Protein AF-A0A2R6C5C3-F1 (afdb_monomer_lite)

Sequence (101 aa):
MSNNIRDLEKDKASGRRTLEVILGDSLSPFLFYFTLFSAYGLSIMNFGIMGVRGLLLPLVSLPLALWFSLRLDQDGWKLGVEYSSAIYLVFGLLLITGVLA

Secondary structure (DSSP, 8-state):
-HHHHHTHHHHHHTT---HHHHH-TTTHHHHHHHHHHHHHHHHHHHHHHH--GGGGGGGGGHHHHHHHHHHHHHTTTTTHHHHHHHHHHHHHHHHHHHHH-

Organism: NCBI:txid1978158

pLDDT: mean 91.52, std 6.8, range [62.69, 98.38]

Foldseek 3Di:
DLVCLLCVVVCVVVVHDDPCVVVDNVCPLVVLVVVLVVQQVVLVVVCVVPVQPLSNQLVVCVVLLVVLSVVCVVVVSPCSPVSSVVSCVSSVVSNVVSVVD

Structure (mmCIF, N/CA/C/O backbone):
data_AF-A0A2R6C5C3-F1
#
_entry.id   AF-A0A2R6C5C3-F1
#
loop_
_atom_site.group_PDB
_atom_site.id
_atom_site.type_symbol
_atom_site.label_atom_id
_atom_site.label_alt_id
_atom_site.label_comp_id
_atom_site.label_asym_id
_atom_site.label_entity_id
_atom_site.label_seq_id
_atom_site.pdbx_PDB_ins_code
_atom_site.Cartn_x
_atom_site.Cartn_y
_atom_site.Cartn_z
_atom_site.occupancy
_atom_site.B_iso_or_equiv
_atom_site.auth_seq_id
_atom_site.auth_comp_id
_atom_site.auth_asym_id
_atom_site.auth_atom_id
_atom_site.pdbx_PDB_model_num
ATOM 1 N N . MET A 1 1 ? -0.358 2.595 11.175 1.00 62.69 1 MET A N 1
ATOM 2 C CA . MET A 1 1 ? -1.590 3.350 10.865 1.00 62.69 1 MET A CA 1
ATOM 3 C C . MET A 1 1 ? -2.808 2.466 11.038 1.00 62.69 1 MET A C 1
ATOM 5 O O . MET A 1 1 ? -3.628 2.786 11.875 1.00 62.69 1 MET A O 1
ATOM 9 N N . SER A 1 2 ? -2.920 1.325 10.352 1.00 74.31 2 SER A N 1
ATOM 10 C CA . SER A 1 2 ? -4.083 0.424 10.499 1.00 74.31 2 SER A CA 1
ATOM 11 C C . SER A 1 2 ? -4.352 -0.053 11.941 1.00 74.31 2 SER A C 1
ATOM 13 O O . SER A 1 2 ? -5.506 -0.213 12.326 1.00 74.31 2 SER A O 1
ATOM 15 N N . ASN A 1 3 ? -3.305 -0.221 12.760 1.00 80.81 3 ASN A N 1
ATOM 16 C CA . ASN A 1 3 ? -3.412 -0.519 14.192 1.00 80.81 3 ASN A CA 1
ATOM 17 C C . ASN A 1 3 ? -4.166 0.575 14.968 1.00 80.81 3 ASN A C 1
ATOM 19 O O . ASN A 1 3 ? -5.014 0.264 15.795 1.00 80.81 3 ASN A O 1
ATOM 23 N N . ASN A 1 4 ? -3.882 1.843 14.672 1.00 81.25 4 ASN A N 1
ATOM 24 C CA . ASN A 1 4 ? -4.482 2.986 15.351 1.00 81.25 4 ASN A CA 1
ATOM 25 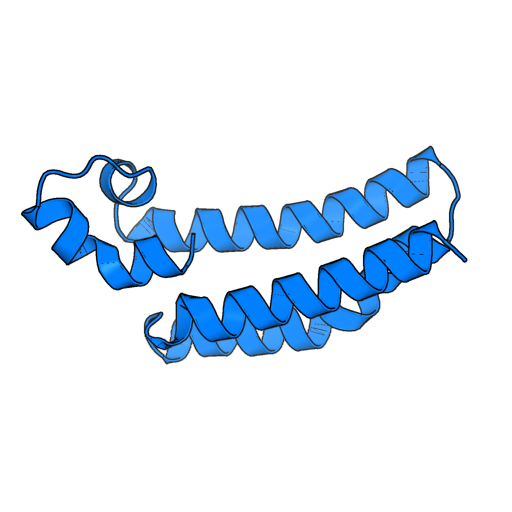C C . ASN A 1 4 ? -5.956 3.175 14.955 1.00 81.25 4 ASN A C 1
ATOM 27 O O . ASN A 1 4 ? -6.730 3.694 15.749 1.00 81.25 4 ASN A O 1
ATOM 31 N N . ILE A 1 5 ? -6.352 2.729 13.754 1.00 82.19 5 ILE A N 1
ATOM 32 C CA . ILE A 1 5 ? -7.761 2.714 13.317 1.00 82.19 5 ILE A CA 1
ATOM 33 C C . ILE A 1 5 ? -8.546 1.674 14.119 1.00 82.19 5 ILE A C 1
ATOM 35 O O . ILE A 1 5 ? -9.602 1.979 14.661 1.00 82.19 5 ILE A O 1
ATOM 39 N N . ARG A 1 6 ? -8.001 0.457 14.251 1.00 81.88 6 ARG A N 1
ATOM 40 C CA . ARG A 1 6 ? -8.612 -0.616 15.052 1.00 81.88 6 ARG A CA 1
ATOM 41 C C . ARG A 1 6 ? -8.762 -0.222 16.523 1.00 81.88 6 ARG A C 1
ATOM 43 O O . ARG A 1 6 ? -9.765 -0.548 17.151 1.00 81.88 6 ARG A O 1
ATOM 50 N N . ASP A 1 7 ? -7.758 0.462 17.065 1.00 84.88 7 ASP A N 1
ATOM 51 C CA . ASP A 1 7 ? -7.672 0.782 18.489 1.00 84.88 7 ASP A CA 1
ATOM 52 C C . ASP A 1 7 ? -8.175 2.209 18.812 1.00 84.88 7 ASP A C 1
ATOM 54 O O . ASP A 1 7 ? -7.990 2.684 19.934 1.00 84.88 7 ASP A O 1
ATOM 58 N N . LEU A 1 8 ? -8.854 2.884 17.871 1.00 83.88 8 LEU A N 1
ATOM 59 C CA . LEU A 1 8 ? -9.213 4.304 17.973 1.00 83.88 8 LEU A CA 1
ATOM 60 C C . LEU A 1 8 ? -10.031 4.641 19.224 1.00 83.88 8 LEU A C 1
ATOM 62 O O . LEU A 1 8 ? -9.670 5.548 19.976 1.00 83.88 8 LEU A O 1
ATOM 66 N N . GLU A 1 9 ? -11.128 3.920 19.470 1.00 83.62 9 GLU A N 1
ATOM 67 C CA . GLU A 1 9 ? -11.991 4.189 20.628 1.00 83.62 9 GLU A CA 1
ATOM 68 C C . GLU A 1 9 ? -11.246 3.985 21.950 1.00 83.62 9 GLU A C 1
ATOM 70 O O . GLU A 1 9 ? -11.391 4.771 22.890 1.00 83.62 9 GLU A O 1
ATOM 75 N N . LYS A 1 10 ? -10.385 2.965 22.007 1.00 85.81 10 LYS A N 1
ATOM 76 C CA . LYS A 1 10 ? -9.545 2.670 23.170 1.00 85.81 10 LYS A CA 1
ATOM 77 C C . LYS A 1 10 ? -8.492 3.759 23.392 1.00 85.81 10 LYS A C 1
ATOM 79 O O . LYS A 1 10 ? -8.262 4.181 24.530 1.00 85.81 10 LYS A O 1
ATOM 84 N N . ASP A 1 11 ? -7.860 4.236 22.326 1.00 87.06 11 ASP A N 1
ATOM 85 C CA . ASP A 1 11 ? -6.877 5.316 22.388 1.00 87.06 11 ASP A CA 1
ATOM 86 C C . ASP A 1 11 ? -7.534 6.639 22.810 1.00 87.06 11 ASP A C 1
ATOM 88 O O . ASP A 1 11 ? -7.016 7.336 23.686 1.00 87.06 11 ASP A O 1
ATOM 92 N N . LYS A 1 12 ? -8.732 6.932 22.297 1.00 86.88 12 LYS A N 1
ATOM 93 C CA . LYS A 1 12 ? -9.538 8.089 22.703 1.00 86.88 12 LYS A CA 1
ATOM 94 C C . LYS A 1 12 ? -9.932 8.021 24.181 1.00 86.88 12 LYS A C 1
ATOM 96 O O . LYS A 1 12 ? -9.749 8.999 24.904 1.00 86.88 12 LYS A O 1
ATOM 101 N N . ALA A 1 13 ? -10.418 6.870 24.651 1.00 89.12 13 ALA A N 1
ATOM 102 C CA . ALA A 1 13 ? -10.817 6.664 26.047 1.00 89.12 13 ALA A CA 1
ATOM 103 C C . ALA A 1 13 ? -9.638 6.762 27.032 1.00 89.12 13 ALA A C 1
ATOM 105 O O . ALA A 1 13 ? -9.812 7.193 28.169 1.00 89.12 13 ALA A O 1
ATOM 106 N N . SER A 1 14 ? -8.430 6.400 26.594 1.00 90.19 14 SER A N 1
ATOM 107 C CA . SER A 1 14 ? -7.201 6.514 27.393 1.00 90.19 14 SER A CA 1
ATOM 108 C C . SER A 1 14 ? -6.529 7.893 27.322 1.00 90.19 14 SER A C 1
ATOM 110 O O . SER A 1 14 ? -5.468 8.088 27.913 1.00 90.19 14 SER A O 1
ATOM 112 N N . GLY A 1 15 ? -7.129 8.861 26.619 1.00 89.00 15 GLY A N 1
ATOM 113 C CA . GLY A 1 15 ? -6.611 10.226 26.496 1.00 89.00 15 GLY A CA 1
ATOM 114 C C . GLY A 1 15 ? -5.406 10.369 25.559 1.00 89.00 15 GLY A C 1
ATOM 115 O O . GLY A 1 15 ? -4.745 11.411 25.568 1.00 89.00 15 GLY A O 1
ATOM 116 N N . ARG A 1 16 ? -5.101 9.349 24.745 1.00 88.19 16 ARG A N 1
ATOM 117 C CA . ARG A 1 16 ? -4.027 9.420 23.746 1.00 88.19 16 ARG A CA 1
ATOM 118 C C . ARG A 1 16 ? -4.425 10.359 22.614 1.00 88.19 16 ARG A C 1
ATOM 120 O O . ARG A 1 16 ? -5.572 10.394 22.184 1.00 88.19 16 ARG A O 1
ATOM 127 N N . ARG A 1 17 ? -3.450 11.108 22.101 1.00 87.19 17 ARG A N 1
ATOM 128 C CA . ARG A 1 17 ? -3.619 12.027 20.966 1.00 87.19 17 ARG A CA 1
ATOM 129 C C . ARG A 1 17 ? -2.857 11.515 19.748 1.00 87.19 17 ARG A C 1
ATOM 131 O O . ARG A 1 17 ? -1.875 12.120 19.330 1.00 87.19 17 ARG A O 1
ATOM 138 N N . THR A 1 18 ? -3.268 10.361 19.227 1.00 86.88 18 THR A N 1
ATOM 139 C CA . THR A 1 18 ? -2.762 9.864 17.940 1.00 86.88 18 THR A CA 1
ATOM 140 C C . THR A 1 18 ? -3.337 10.697 16.796 1.00 86.88 18 THR A C 1
ATOM 142 O O . THR A 1 18 ? -4.330 11.409 16.969 1.00 86.88 18 THR A O 1
ATOM 145 N N . LEU A 1 19 ? -2.710 10.626 15.621 1.00 83.31 19 LEU A N 1
ATOM 146 C CA . LEU A 1 19 ? -3.188 11.337 14.437 1.00 83.31 19 LEU A CA 1
ATOM 147 C C . LEU A 1 19 ? -4.622 10.906 14.085 1.00 83.31 19 LEU A C 1
ATOM 149 O O . LEU A 1 19 ? -5.459 11.738 13.756 1.00 83.31 19 LEU A O 1
ATOM 153 N N . GLU A 1 20 ? -4.919 9.622 14.253 1.00 83.12 20 GLU A N 1
ATOM 154 C CA . GLU A 1 20 ? -6.228 9.019 14.037 1.00 83.12 20 GLU A CA 1
ATOM 155 C C . GLU A 1 20 ? -7.266 9.528 15.054 1.00 83.12 20 GLU A C 1
ATOM 157 O O . GLU A 1 20 ? -8.379 9.869 14.664 1.00 83.12 20 GLU A O 1
ATOM 162 N N . VAL A 1 21 ? -6.904 9.702 16.336 1.00 84.75 21 VAL A N 1
ATOM 163 C CA . VAL A 1 21 ? -7.795 10.323 17.343 1.00 84.75 21 VAL A CA 1
ATOM 164 C C . VAL A 1 21 ? -8.084 11.791 17.017 1.00 84.75 21 VAL A C 1
ATOM 166 O O . VAL A 1 21 ? -9.202 12.255 17.236 1.00 84.75 21 VAL A O 1
ATOM 169 N N . ILE A 1 22 ? -7.097 12.525 16.493 1.00 86.75 22 ILE A N 1
ATOM 170 C CA . ILE A 1 22 ? -7.256 13.938 16.112 1.00 86.75 22 ILE A CA 1
ATOM 171 C C . ILE A 1 22 ? -8.156 14.082 14.876 1.00 86.75 22 ILE A C 1
ATOM 173 O O . ILE A 1 22 ? -8.980 14.991 14.825 1.00 86.75 22 ILE A O 1
ATOM 177 N 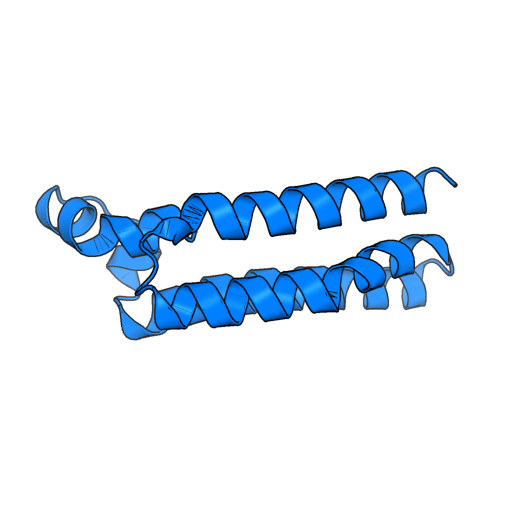N . LEU A 1 23 ? -8.000 13.202 13.886 1.00 83.50 23 LEU A N 1
ATOM 178 C CA . LEU A 1 23 ? -8.725 13.265 12.613 1.00 83.50 23 LEU A CA 1
ATOM 179 C C . LEU A 1 23 ? -10.095 12.566 12.650 1.00 83.50 23 LEU A C 1
ATOM 181 O O . LEU A 1 23 ? -10.967 12.883 11.841 1.00 83.50 23 LEU A O 1
ATOM 185 N N . GLY A 1 24 ? -10.297 11.643 13.589 1.00 80.44 24 GLY A N 1
ATOM 186 C CA . GLY A 1 24 ? -11.530 10.877 13.760 1.00 80.44 24 GLY A CA 1
ATOM 187 C C . GLY A 1 24 ? -11.679 9.691 12.800 1.00 80.44 24 GLY A C 1
ATOM 188 O O . GLY A 1 24 ? -10.843 9.443 11.924 1.00 80.44 24 GLY A O 1
ATOM 189 N N . ASP A 1 25 ? -12.783 8.954 12.961 1.00 74.06 25 ASP A N 1
ATOM 190 C CA . ASP A 1 25 ? -13.067 7.698 12.247 1.00 74.06 25 ASP A CA 1
ATOM 191 C C . ASP A 1 25 ? -13.098 7.845 10.724 1.00 74.06 25 ASP A C 1
ATOM 193 O O . ASP A 1 25 ? -12.612 6.983 10.000 1.00 74.06 25 ASP A O 1
ATOM 197 N N . SER A 1 26 ? -13.648 8.950 10.219 1.00 77.00 26 SER A N 1
ATOM 198 C CA . SER A 1 26 ? -13.865 9.134 8.777 1.00 77.00 26 SER A CA 1
ATOM 199 C C . SER A 1 26 ? -12.577 9.391 7.984 1.00 77.00 26 SER A C 1
ATOM 201 O O . SER A 1 26 ? -12.460 8.957 6.840 1.00 77.00 26 SER A O 1
ATOM 203 N N . LEU A 1 27 ? -11.592 10.065 8.585 1.00 84.56 27 LEU A N 1
ATOM 204 C CA . LEU A 1 27 ? -10.328 10.426 7.931 1.00 84.56 27 LEU A CA 1
ATOM 205 C C . LEU A 1 27 ? -9.212 9.406 8.177 1.00 84.56 27 LEU A C 1
ATOM 207 O O . LEU A 1 27 ? -8.193 9.413 7.485 1.00 84.56 27 LEU A O 1
ATOM 211 N N . SER A 1 28 ? -9.401 8.504 9.133 1.00 82.19 28 SER A N 1
ATOM 212 C CA . SER A 1 28 ? -8.411 7.488 9.476 1.00 82.19 28 SER A CA 1
ATOM 213 C C . SER A 1 28 ? -8.158 6.490 8.324 1.00 82.19 28 SER A C 1
ATOM 215 O O . SER A 1 28 ? -6.995 6.321 7.941 1.00 82.19 28 SER A O 1
ATOM 217 N N . PRO A 1 29 ? -9.186 5.910 7.663 1.00 87.31 29 PRO A N 1
ATOM 218 C CA . PRO A 1 29 ? -9.008 5.110 6.446 1.00 87.31 29 PRO A CA 1
ATOM 219 C C . PRO A 1 29 ? -8.322 5.876 5.313 1.00 87.31 29 PRO A C 1
ATOM 221 O O . PRO A 1 29 ? -7.470 5.327 4.612 1.00 87.31 29 PRO A O 1
ATOM 224 N N . PHE A 1 30 ? -8.648 7.165 5.155 1.00 89.44 30 PHE A N 1
ATOM 225 C CA . PHE A 1 30 ? -8.038 8.008 4.130 1.00 89.44 30 PHE A CA 1
ATOM 226 C C . PHE A 1 30 ? -6.518 8.081 4.292 1.00 89.44 30 PHE A C 1
ATOM 228 O O . PHE A 1 30 ? -5.807 7.944 3.302 1.00 89.44 30 PHE A O 1
ATOM 235 N N . LEU A 1 31 ? -5.998 8.220 5.516 1.00 88.94 31 LEU A N 1
ATOM 236 C CA . LEU A 1 31 ? -4.550 8.235 5.751 1.00 88.94 31 LEU A CA 1
ATOM 237 C C . LEU A 1 31 ? -3.859 6.934 5.341 1.00 88.94 31 LEU A C 1
ATOM 239 O O . LEU A 1 31 ? -2.765 6.972 4.768 1.00 88.94 31 LEU A O 1
ATOM 243 N N . PHE A 1 32 ? -4.486 5.788 5.615 1.00 90.75 32 PHE A N 1
ATOM 244 C CA . PHE A 1 32 ? -3.961 4.496 5.184 1.00 90.75 32 PHE A CA 1
ATOM 245 C C . PHE A 1 32 ? -3.874 4.428 3.656 1.00 90.75 32 PHE A C 1
ATOM 247 O O . PHE A 1 32 ? -2.799 4.152 3.118 1.00 90.75 32 PHE A O 1
ATOM 254 N N . TYR A 1 33 ? -4.971 4.739 2.960 1.00 92.25 33 TYR A N 1
ATOM 255 C CA . TYR A 1 33 ? -5.010 4.710 1.499 1.00 92.25 33 TYR A CA 1
ATOM 256 C C . TYR A 1 33 ? -4.065 5.735 0.880 1.00 92.25 33 TYR A C 1
ATOM 258 O O . TYR A 1 33 ? -3.317 5.405 -0.037 1.00 92.25 33 TYR A O 1
ATOM 266 N N . PHE A 1 34 ? -4.025 6.950 1.419 1.00 94.00 34 PHE A N 1
ATOM 267 C CA . PHE A 1 34 ? -3.113 7.994 0.976 1.00 94.00 34 PHE A CA 1
ATOM 268 C C . PHE A 1 34 ? -1.654 7.549 1.089 1.00 94.00 34 PHE A C 1
ATOM 270 O O . PHE A 1 34 ? -0.894 7.709 0.136 1.00 94.00 34 PHE A O 1
ATOM 277 N N . THR A 1 35 ? -1.269 6.932 2.208 1.00 93.25 35 THR A N 1
ATOM 278 C CA . THR A 1 35 ? 0.089 6.404 2.409 1.00 93.25 35 THR A CA 1
ATOM 279 C C . THR A 1 35 ? 0.391 5.281 1.420 1.00 93.25 35 THR A C 1
ATOM 281 O O . THR A 1 35 ? 1.450 5.275 0.790 1.00 93.25 35 THR A O 1
ATOM 284 N N . LEU A 1 36 ? -0.552 4.351 1.243 1.00 95.19 36 LEU A N 1
ATOM 285 C CA . LEU A 1 36 ? -0.403 3.214 0.343 1.00 95.19 36 LEU A CA 1
ATOM 286 C C . LEU A 1 36 ? -0.228 3.664 -1.114 1.00 95.19 36 LEU A C 1
ATOM 288 O O . LEU A 1 36 ? 0.748 3.293 -1.761 1.00 95.19 36 LEU A O 1
ATOM 292 N N . PHE A 1 37 ? -1.138 4.493 -1.627 1.00 95.94 37 PHE A N 1
ATOM 293 C CA . PHE A 1 37 ? -1.077 4.982 -3.004 1.00 95.94 37 PHE A CA 1
ATOM 294 C C . PHE A 1 37 ? 0.110 5.918 -3.234 1.00 95.94 37 PHE A C 1
ATOM 296 O O . PHE A 1 37 ? 0.737 5.842 -4.291 1.00 95.94 37 PHE A O 1
ATOM 303 N N . SER A 1 38 ? 0.479 6.734 -2.242 1.00 97.31 38 SER A N 1
ATOM 304 C CA . SER A 1 38 ? 1.693 7.553 -2.314 1.00 97.31 38 SER A CA 1
ATOM 305 C C . SER A 1 38 ? 2.946 6.694 -2.480 1.00 97.31 38 SER A C 1
ATOM 307 O O . SER A 1 38 ? 3.804 7.046 -3.280 1.00 97.31 38 SER A O 1
ATOM 309 N N . ALA A 1 39 ? 3.051 5.543 -1.808 1.00 97.06 39 ALA A N 1
ATOM 310 C CA . ALA A 1 39 ? 4.207 4.654 -1.959 1.00 97.06 39 ALA A CA 1
ATOM 311 C C . ALA A 1 39 ? 4.355 4.109 -3.397 1.00 97.06 39 ALA A C 1
ATOM 313 O O . ALA A 1 39 ? 5.454 4.116 -3.964 1.00 97.06 39 ALA A O 1
ATOM 314 N N . TYR A 1 40 ? 3.248 3.699 -4.025 1.00 97.94 40 TYR A N 1
ATOM 315 C CA . TYR A 1 40 ? 3.250 3.290 -5.435 1.00 97.94 40 TYR A CA 1
ATOM 316 C C . TYR A 1 40 ? 3.556 4.461 -6.373 1.00 97.94 40 TYR A C 1
ATOM 318 O O . TYR A 1 40 ? 4.388 4.328 -7.271 1.00 97.94 40 TYR A O 1
ATOM 326 N N . GLY A 1 41 ? 2.940 5.623 -6.136 1.00 98.06 41 GLY A N 1
ATOM 327 C CA . GLY A 1 41 ? 3.186 6.838 -6.911 1.00 98.06 41 GLY A CA 1
ATOM 328 C C . GLY A 1 41 ? 4.650 7.275 -6.855 1.00 98.06 41 GLY A C 1
ATOM 329 O O . GLY A 1 41 ? 5.244 7.567 -7.889 1.00 98.06 41 GLY A O 1
ATOM 330 N N . LEU A 1 42 ? 5.268 7.230 -5.672 1.00 97.56 42 LEU A N 1
ATOM 331 C CA . LEU A 1 42 ? 6.688 7.524 -5.486 1.00 97.56 42 LEU A CA 1
ATOM 332 C C . LEU A 1 42 ? 7.586 6.526 -6.217 1.00 97.56 42 LEU A C 1
ATOM 334 O O . LEU A 1 42 ? 8.614 6.927 -6.752 1.00 97.56 42 LEU A O 1
ATOM 338 N N . SER A 1 43 ? 7.215 5.248 -6.287 1.00 97.00 43 SER A N 1
ATOM 339 C CA . SER A 1 43 ? 7.988 4.251 -7.045 1.00 97.00 43 SER A CA 1
ATOM 340 C C . SER A 1 43 ? 7.994 4.569 -8.546 1.00 97.00 43 SER A C 1
ATOM 342 O O . SER A 1 43 ? 9.053 4.597 -9.174 1.00 97.00 43 SER A O 1
ATOM 344 N N . ILE A 1 44 ? 6.829 4.921 -9.105 1.00 98.00 44 ILE A N 1
ATOM 345 C CA . ILE A 1 44 ? 6.689 5.359 -10.505 1.00 98.00 44 ILE A CA 1
ATOM 346 C C . ILE A 1 44 ? 7.448 6.671 -10.749 1.00 98.00 44 ILE A C 1
ATOM 348 O O . ILE A 1 44 ? 8.165 6.803 -11.741 1.00 98.00 44 ILE A O 1
ATOM 352 N N . MET A 1 45 ? 7.319 7.638 -9.839 1.00 98.19 45 MET A N 1
ATOM 353 C CA . MET A 1 45 ? 8.000 8.927 -9.939 1.00 98.19 45 MET A CA 1
ATOM 354 C C . MET A 1 45 ? 9.523 8.758 -9.917 1.00 98.19 45 MET A C 1
ATOM 356 O O . MET A 1 45 ? 10.212 9.321 -10.763 1.00 98.19 45 MET A O 1
ATOM 360 N N . ASN A 1 46 ? 10.054 7.944 -8.998 1.00 96.81 46 ASN A N 1
ATOM 361 C CA . ASN A 1 46 ? 11.489 7.675 -8.918 1.00 96.81 46 ASN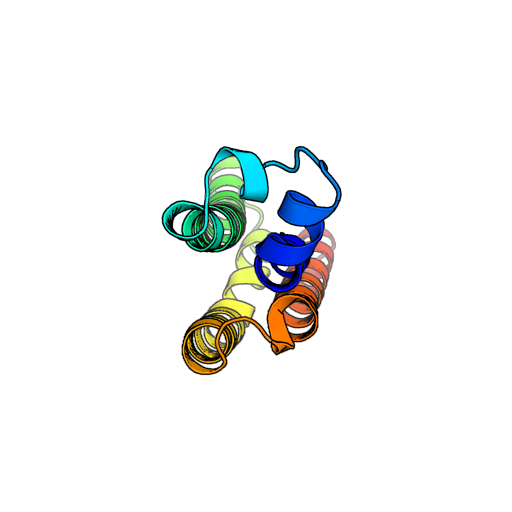 A CA 1
ATOM 362 C C . ASN A 1 46 ? 12.004 6.948 -10.167 1.00 96.81 46 ASN A C 1
ATOM 364 O O . ASN A 1 46 ? 13.096 7.267 -10.631 1.00 96.81 46 ASN A O 1
ATOM 368 N N . PHE A 1 47 ? 11.220 6.043 -10.766 1.00 97.50 47 PHE A N 1
ATOM 369 C CA . PHE A 1 47 ? 11.548 5.491 -12.083 1.00 97.50 47 PHE A CA 1
ATOM 370 C C . PHE A 1 47 ? 11.666 6.594 -13.147 1.00 97.50 47 PHE A C 1
ATOM 372 O O . PHE A 1 47 ? 12.645 6.614 -13.889 1.00 97.50 47 PHE A O 1
ATOM 379 N N . GLY A 1 48 ? 10.722 7.539 -13.189 1.00 97.38 48 GLY A N 1
ATOM 380 C CA . GLY A 1 48 ? 10.762 8.666 -14.128 1.00 97.38 48 GLY A CA 1
ATOM 381 C C . GLY A 1 48 ? 11.974 9.590 -13.946 1.00 97.38 48 GLY A C 1
ATOM 382 O O . GLY A 1 48 ? 12.459 10.149 -14.925 1.00 97.38 48 GLY A O 1
ATOM 383 N N . ILE A 1 49 ? 12.481 9.725 -12.716 1.00 97.62 49 ILE A N 1
ATOM 384 C CA . ILE A 1 49 ? 13.634 10.580 -12.387 1.00 97.62 49 ILE A CA 1
ATOM 385 C C . ILE A 1 49 ? 14.968 9.855 -12.621 1.00 97.62 49 ILE A C 1
ATOM 387 O O . ILE A 1 49 ? 15.895 10.439 -13.173 1.00 97.62 49 ILE A O 1
ATOM 391 N N . MET A 1 50 ? 15.087 8.598 -12.184 1.00 96.00 50 MET A N 1
ATOM 392 C CA . MET A 1 50 ? 16.359 7.860 -12.157 1.00 96.00 50 MET A CA 1
ATOM 393 C C . MET A 1 50 ? 16.549 6.912 -13.348 1.00 96.00 50 MET A C 1
ATOM 395 O O . MET A 1 50 ? 17.665 6.475 -13.609 1.00 96.00 50 MET A O 1
ATOM 399 N N . GLY A 1 51 ? 15.475 6.529 -14.045 1.00 95.12 51 GLY A N 1
ATOM 400 C CA . GLY A 1 51 ? 15.509 5.558 -15.146 1.00 95.12 51 GLY A CA 1
ATOM 401 C C . GLY A 1 51 ? 15.730 4.097 -14.722 1.00 95.12 51 GLY A C 1
ATOM 402 O O . GLY A 1 51 ? 15.811 3.214 -15.579 1.00 95.12 51 GLY A O 1
ATOM 403 N N . VAL A 1 52 ? 15.805 3.810 -13.418 1.00 95.38 52 VAL A N 1
ATOM 404 C CA . VAL A 1 52 ? 16.036 2.458 -12.881 1.00 95.38 52 VAL A CA 1
ATOM 405 C C . VAL A 1 52 ? 14.752 1.635 -12.976 1.00 95.38 52 VAL A C 1
ATOM 407 O O . VAL A 1 52 ? 13.822 1.811 -12.192 1.00 95.38 52 VAL A O 1
ATOM 410 N N . ARG A 1 53 ? 14.694 0.710 -13.942 1.00 96.19 53 ARG A N 1
ATOM 411 C CA . ARG A 1 53 ? 13.496 -0.107 -14.224 1.00 96.19 53 ARG A CA 1
ATOM 412 C C . ARG A 1 53 ? 13.045 -0.959 -13.039 1.00 96.19 53 ARG A C 1
ATOM 414 O O . ARG A 1 53 ? 11.847 -1.176 -12.881 1.00 96.19 53 ARG A O 1
ATOM 421 N N . GLY A 1 54 ? 13.976 -1.416 -12.201 1.00 96.94 54 GLY A N 1
ATOM 422 C CA . GLY A 1 54 ? 13.655 -2.214 -11.020 1.00 96.94 54 GLY A CA 1
ATOM 423 C C . GLY A 1 54 ? 12.790 -1.473 -9.992 1.00 96.94 54 GLY A C 1
ATOM 424 O O . GLY A 1 54 ? 12.036 -2.112 -9.266 1.00 96.94 54 GLY A O 1
ATOM 425 N N . LEU A 1 55 ? 12.756 -0.134 -10.010 1.00 97.38 55 LEU A N 1
ATOM 426 C CA . LEU A 1 55 ? 11.835 0.662 -9.185 1.00 97.38 55 LEU A CA 1
ATOM 427 C C . LEU A 1 55 ? 10.353 0.440 -9.525 1.00 97.38 55 LEU A C 1
ATOM 429 O O . LEU A 1 55 ? 9.488 0.800 -8.733 1.00 97.38 55 LEU A O 1
ATOM 433 N N . LEU A 1 56 ? 10.040 -0.161 -10.677 1.00 97.88 56 LEU A N 1
ATOM 434 C CA . LEU A 1 56 ? 8.676 -0.546 -11.047 1.00 97.88 56 LEU A CA 1
ATOM 435 C C . LEU A 1 56 ? 8.273 -1.917 -10.491 1.00 97.88 56 LEU A C 1
ATOM 437 O O . LEU A 1 56 ? 7.091 -2.257 -10.516 1.00 97.88 56 LEU A O 1
ATOM 441 N N . LEU A 1 57 ? 9.221 -2.703 -9.972 1.00 97.81 57 LEU A N 1
ATOM 442 C CA . LEU A 1 57 ? 8.968 -4.049 -9.463 1.00 97.81 57 LEU A CA 1
ATOM 443 C C . LEU A 1 57 ? 7.912 -4.101 -8.339 1.00 97.81 57 LEU A C 1
ATOM 445 O O . LEU A 1 57 ? 7.091 -5.020 -8.363 1.00 97.81 57 LEU A O 1
ATOM 449 N N . PRO A 1 58 ? 7.820 -3.121 -7.414 1.00 98.31 58 PRO A N 1
ATOM 450 C CA . PRO A 1 58 ? 6.738 -3.078 -6.433 1.00 98.31 58 PRO A CA 1
ATOM 451 C C . PRO A 1 58 ? 5.332 -3.054 -7.038 1.00 98.31 58 PRO A C 1
ATOM 453 O O . PRO A 1 58 ? 4.399 -3.504 -6.388 1.00 98.31 58 PRO A O 1
ATOM 456 N N . LEU A 1 59 ? 5.139 -2.603 -8.285 1.00 97.88 59 LEU A N 1
ATOM 457 C CA . LEU A 1 59 ? 3.815 -2.608 -8.926 1.00 97.88 59 LEU A CA 1
ATOM 458 C C . LEU A 1 59 ? 3.239 -4.023 -9.090 1.00 97.88 59 LEU A C 1
ATOM 460 O O . LEU A 1 59 ? 2.024 -4.181 -9.191 1.00 97.88 59 LEU A O 1
ATOM 464 N N . VAL A 1 60 ? 4.083 -5.058 -9.052 1.00 98.00 60 VAL A N 1
ATOM 465 C CA . VAL A 1 60 ? 3.644 -6.460 -9.069 1.00 98.00 60 VAL A CA 1
ATOM 466 C C . VAL A 1 60 ? 2.808 -6.809 -7.830 1.00 98.00 60 VAL A C 1
ATOM 468 O O . VAL A 1 60 ? 1.930 -7.665 -7.918 1.00 98.00 60 VAL A O 1
ATOM 471 N N . SER A 1 61 ? 3.004 -6.133 -6.690 1.00 98.00 61 SER A N 1
ATOM 472 C CA . SER A 1 61 ? 2.187 -6.354 -5.488 1.00 98.00 61 SER A CA 1
ATOM 473 C C . SER A 1 61 ? 0.863 -5.586 -5.482 1.00 98.00 61 SER A C 1
ATOM 475 O O . SER A 1 61 ? 0.057 -5.782 -4.570 1.00 98.00 61 SER A O 1
ATOM 477 N N . LEU A 1 62 ? 0.581 -4.763 -6.500 1.00 97.19 62 LEU A N 1
ATOM 478 C CA . LEU A 1 62 ? -0.629 -3.942 -6.553 1.00 97.19 62 LEU A CA 1
ATOM 479 C C . LEU A 1 62 ? -1.930 -4.767 -6.448 1.00 97.19 62 LEU A C 1
ATOM 481 O O . LEU A 1 62 ? -2.786 -4.385 -5.649 1.00 97.19 62 LEU A O 1
ATOM 485 N N . PRO A 1 63 ? -2.102 -5.918 -7.140 1.00 98.00 63 PRO A N 1
ATOM 486 C CA . PRO A 1 63 ? -3.307 -6.738 -6.986 1.00 98.00 63 PRO A CA 1
ATOM 487 C C . PRO A 1 63 ? -3.504 -7.253 -5.554 1.00 98.00 63 PRO A C 1
ATOM 489 O O . PRO A 1 63 ? -4.624 -7.242 -5.046 1.00 98.00 63 PRO A O 1
ATOM 492 N N . LEU A 1 64 ? -2.418 -7.651 -4.880 1.00 97.12 64 LEU A N 1
ATOM 493 C CA . LEU A 1 64 ? -2.449 -8.083 -3.479 1.00 97.12 64 LEU A CA 1
ATOM 494 C C . LEU A 1 64 ? -2.856 -6.925 -2.562 1.00 97.12 64 LEU A C 1
ATOM 496 O O . LEU A 1 64 ? -3.699 -7.097 -1.684 1.00 97.12 64 LEU A O 1
ATOM 500 N N . ALA A 1 65 ? -2.284 -5.741 -2.788 1.00 96.81 65 ALA A N 1
ATOM 501 C CA . ALA A 1 65 ? -2.593 -4.553 -2.006 1.00 96.81 65 ALA A CA 1
ATOM 502 C C . ALA A 1 65 ? -4.050 -4.116 -2.158 1.00 96.81 65 ALA A C 1
ATOM 504 O O . ALA A 1 65 ? -4.690 -3.798 -1.156 1.00 96.81 65 ALA A O 1
ATOM 505 N N . LEU A 1 66 ? -4.594 -4.154 -3.376 1.00 96.44 66 LEU A N 1
ATOM 506 C CA . LEU A 1 66 ? -6.009 -3.883 -3.627 1.00 96.44 66 LEU A CA 1
ATOM 507 C C . LEU A 1 66 ? -6.909 -4.934 -2.971 1.00 96.44 66 LEU A C 1
ATOM 509 O O . LEU A 1 66 ? -7.883 -4.578 -2.314 1.00 96.44 66 LEU A O 1
ATOM 513 N N . TRP A 1 67 ? -6.571 -6.220 -3.088 1.00 96.44 67 TRP A N 1
ATOM 514 C CA . TRP A 1 67 ? -7.362 -7.293 -2.486 1.00 96.44 67 TRP A CA 1
ATOM 515 C C . TRP A 1 67 ? -7.430 -7.187 -0.959 1.00 96.44 67 TRP A C 1
ATOM 517 O O . TRP A 1 67 ? -8.514 -7.254 -0.380 1.00 96.44 67 TRP A O 1
ATOM 527 N N . PHE A 1 68 ? -6.293 -6.957 -0.301 1.00 95.69 68 PHE A N 1
ATOM 528 C CA . PHE A 1 68 ? -6.253 -6.758 1.145 1.00 95.69 68 PHE A CA 1
ATOM 529 C C . PHE A 1 68 ? -6.898 -5.443 1.589 1.00 95.69 68 PHE A C 1
ATOM 531 O O . PHE A 1 68 ? -7.543 -5.419 2.632 1.00 95.69 68 PHE A O 1
ATOM 538 N N . SER A 1 69 ? -6.806 -4.381 0.788 1.00 93.19 69 SER A N 1
ATOM 539 C CA . SER A 1 69 ? -7.527 -3.124 1.037 1.00 93.19 69 SER A CA 1
ATOM 540 C C . SER A 1 69 ? -9.044 -3.329 1.047 1.00 93.19 69 SER A C 1
ATOM 542 O O . SER A 1 69 ? -9.721 -2.907 1.977 1.00 93.19 69 SER A O 1
ATOM 544 N N . LEU A 1 70 ? -9.580 -4.070 0.072 1.00 93.44 70 LEU A N 1
ATOM 545 C CA . LEU A 1 70 ? -11.007 -4.405 0.032 1.00 93.44 70 LEU A CA 1
ATOM 546 C C . LEU A 1 70 ? -11.438 -5.257 1.235 1.00 93.44 70 LEU A C 1
ATOM 548 O O . LEU A 1 70 ? -12.530 -5.068 1.766 1.00 93.44 70 LEU A O 1
ATOM 552 N N . ARG A 1 71 ? -10.584 -6.187 1.681 1.00 93.75 71 ARG A N 1
ATOM 553 C CA . ARG A 1 71 ? -10.836 -6.992 2.887 1.00 93.75 71 ARG A CA 1
ATOM 554 C C . ARG A 1 71 ? -10.835 -6.149 4.161 1.00 93.75 71 ARG A C 1
ATOM 556 O O . ARG A 1 71 ? -11.683 -6.372 5.015 1.00 93.75 71 ARG A O 1
ATOM 563 N N . LEU A 1 72 ? -9.939 -5.166 4.272 1.00 90.31 72 LEU A N 1
ATOM 564 C CA . LEU A 1 72 ? -9.886 -4.254 5.420 1.00 90.31 72 LEU A CA 1
ATOM 565 C C . LEU A 1 72 ? -11.200 -3.499 5.624 1.00 90.31 72 LEU A C 1
ATOM 567 O O . LEU A 1 72 ? -11.691 -3.441 6.754 1.00 90.31 72 LEU A O 1
ATOM 571 N N . ASP A 1 73 ? -11.780 -2.983 4.541 1.00 85.00 73 ASP A N 1
ATOM 572 C CA . ASP A 1 73 ? -13.069 -2.292 4.591 1.00 85.00 73 ASP A CA 1
ATOM 57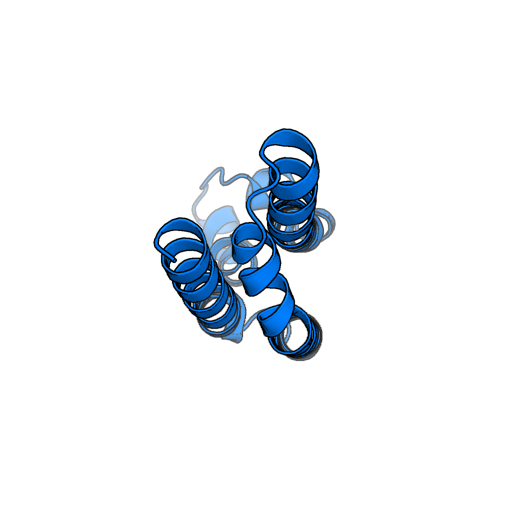3 C C . ASP A 1 73 ? -14.215 -3.247 4.967 1.00 85.00 73 ASP A C 1
ATOM 575 O O . ASP A 1 73 ? -15.071 -2.892 5.776 1.00 85.00 73 ASP A O 1
ATOM 579 N N . GLN A 1 74 ? -14.219 -4.476 4.437 1.00 88.50 74 GLN A N 1
ATOM 580 C CA . GLN A 1 74 ? -15.251 -5.482 4.737 1.00 88.50 74 GLN A CA 1
ATOM 581 C C . GLN A 1 74 ? -15.199 -5.983 6.186 1.00 88.50 74 GLN A C 1
ATOM 583 O O . GLN A 1 74 ? -16.240 -6.162 6.818 1.00 88.50 74 GLN A O 1
ATOM 588 N N . ASP A 1 75 ? -13.997 -6.190 6.722 1.00 87.69 75 ASP A N 1
ATOM 589 C CA . ASP A 1 75 ? -13.790 -6.738 8.065 1.00 87.69 75 ASP A CA 1
ATOM 590 C C . ASP A 1 75 ? -13.834 -5.659 9.163 1.00 87.69 75 ASP A C 1
ATOM 592 O O . ASP A 1 75 ? -13.633 -5.961 10.346 1.00 87.69 75 ASP A O 1
ATOM 596 N N . GLY A 1 76 ? -14.078 -4.396 8.791 1.00 86.12 76 GLY A N 1
ATOM 597 C CA . GLY A 1 76 ? -14.109 -3.267 9.717 1.00 86.12 76 GLY A CA 1
ATOM 598 C C . GLY A 1 76 ? -12.772 -3.069 10.430 1.00 86.12 76 GLY A C 1
ATOM 599 O O . GLY A 1 76 ? -12.747 -2.834 11.635 1.00 86.12 76 GLY A O 1
ATOM 600 N N . TRP A 1 77 ? -11.656 -3.227 9.709 1.00 88.62 77 TRP A N 1
ATOM 601 C CA . TRP A 1 77 ? -10.294 -2.990 10.209 1.00 88.62 77 TRP A CA 1
ATOM 602 C C . TRP A 1 77 ? -9.814 -3.912 11.344 1.00 88.62 77 TRP A C 1
ATOM 604 O O . TRP A 1 77 ? -8.729 -3.699 11.892 1.00 88.62 77 TRP A O 1
ATOM 614 N N . LYS A 1 78 ? -10.544 -4.991 11.664 1.00 86.94 78 LYS A N 1
ATOM 615 C CA . LYS A 1 78 ? -10.139 -5.973 12.692 1.00 86.94 78 LYS A CA 1
ATOM 616 C C . LYS A 1 78 ? -8.758 -6.575 12.426 1.00 86.94 78 LYS A C 1
ATOM 618 O O . LYS A 1 78 ? -7.954 -6.675 13.350 1.00 86.94 78 LYS A O 1
ATOM 623 N N . LEU A 1 79 ? -8.492 -6.913 11.162 1.00 87.75 79 LEU A N 1
ATOM 624 C CA . LEU A 1 79 ? -7.214 -7.439 10.662 1.00 87.75 79 LEU A CA 1
ATOM 625 C C . LEU A 1 79 ? -6.330 -6.342 10.039 1.00 87.75 79 LEU A C 1
ATOM 627 O O . LEU A 1 79 ? -5.526 -6.590 9.137 1.00 87.75 79 LEU A O 1
ATOM 631 N N . GLY A 1 80 ? -6.506 -5.102 10.517 1.00 89.12 80 GLY A N 1
ATOM 632 C CA . GLY A 1 80 ? -5.760 -3.911 10.117 1.00 89.12 80 GLY A CA 1
ATOM 633 C C . GLY A 1 80 ? -4.266 -4.163 9.986 1.00 89.12 80 GLY A C 1
ATOM 634 O O . GLY A 1 80 ? -3.647 -3.886 8.954 1.00 89.12 80 GLY A O 1
ATOM 635 N N . VAL A 1 81 ? -3.688 -4.693 11.058 1.00 90.00 81 VAL A N 1
ATOM 636 C CA . VAL A 1 81 ? -2.243 -4.852 11.208 1.00 90.00 81 VAL A CA 1
ATOM 637 C C . VAL A 1 81 ? -1.725 -5.926 10.271 1.00 90.00 81 VAL A C 1
ATOM 639 O O . VAL A 1 81 ? -0.765 -5.687 9.547 1.00 90.00 81 VAL A O 1
ATOM 642 N N . GLU A 1 82 ? -2.390 -7.068 10.243 1.00 92.88 82 GLU A N 1
ATOM 643 C CA . GLU A 1 82 ? -2.017 -8.262 9.502 1.00 92.88 82 GLU A CA 1
ATOM 644 C C . GLU A 1 82 ? -1.993 -7.973 8.001 1.00 92.88 82 GLU A C 1
ATOM 646 O O . GLU A 1 82 ? -0.970 -8.168 7.342 1.00 92.88 82 GLU A O 1
ATOM 651 N N . TYR A 1 83 ? -3.087 -7.417 7.474 1.00 93.62 83 TYR A N 1
ATOM 652 C CA . TYR A 1 83 ? -3.197 -7.085 6.057 1.00 93.62 83 TYR A CA 1
ATOM 653 C C . TYR A 1 83 ? -2.248 -5.959 5.657 1.00 93.62 83 TYR A C 1
ATOM 655 O O . TYR A 1 83 ? -1.505 -6.109 4.689 1.00 93.62 83 TYR A O 1
ATOM 663 N N . SER A 1 84 ? -2.185 -4.864 6.422 1.00 93.19 84 SER A N 1
ATOM 664 C CA . SER A 1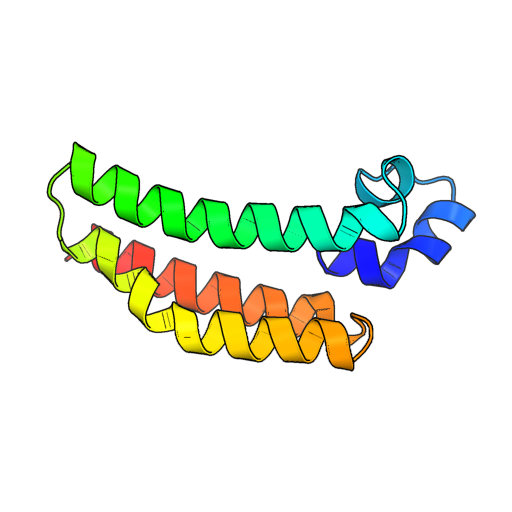 84 ? -1.245 -3.777 6.112 1.00 93.19 84 SER A CA 1
ATOM 665 C C . SER A 1 84 ? 0.220 -4.230 6.145 1.00 93.19 84 SER A C 1
ATOM 667 O O . SER A 1 84 ? 0.981 -3.890 5.243 1.00 93.19 84 SER A O 1
ATOM 669 N N . SER A 1 85 ? 0.608 -5.057 7.122 1.00 94.12 85 SER A N 1
ATOM 670 C CA . SER A 1 85 ? 1.980 -5.559 7.252 1.00 94.12 85 SER A CA 1
ATOM 671 C C . SER A 1 85 ? 2.344 -6.491 6.103 1.00 94.12 85 SER A C 1
ATOM 673 O O . SER A 1 85 ? 3.450 -6.394 5.579 1.00 94.12 85 SER A O 1
ATOM 675 N N . ALA A 1 86 ? 1.417 -7.349 5.665 1.00 95.94 86 ALA A N 1
ATOM 676 C CA . ALA A 1 86 ? 1.627 -8.194 4.493 1.00 95.94 86 ALA A CA 1
ATOM 677 C C . ALA A 1 86 ? 1.855 -7.353 3.227 1.00 95.94 86 ALA A C 1
ATOM 679 O O . ALA A 1 86 ? 2.794 -7.619 2.476 1.00 95.94 86 ALA A O 1
ATOM 680 N N . ILE A 1 87 ? 1.054 -6.299 3.022 1.00 96.56 87 ILE A N 1
ATOM 681 C CA . ILE A 1 87 ? 1.236 -5.366 1.901 1.00 96.56 87 ILE A CA 1
ATOM 682 C C . ILE A 1 87 ? 2.620 -4.710 1.966 1.00 96.56 87 ILE A C 1
ATOM 684 O O . ILE A 1 87 ? 3.357 -4.741 0.980 1.00 96.56 87 ILE A O 1
ATOM 688 N N . TYR A 1 88 ? 2.985 -4.137 3.117 1.00 96.06 88 TYR A N 1
ATOM 689 C CA . TYR A 1 88 ? 4.251 -3.421 3.284 1.00 96.06 88 TYR A CA 1
ATOM 690 C C . TYR A 1 88 ? 5.464 -4.335 3.125 1.00 96.06 88 TYR A C 1
ATOM 692 O O . TYR A 1 88 ? 6.445 -3.932 2.505 1.00 96.06 88 TYR A O 1
ATOM 700 N N . LEU A 1 89 ? 5.393 -5.566 3.636 1.00 97.69 89 LEU A N 1
ATOM 701 C CA . LEU A 1 89 ? 6.470 -6.541 3.516 1.00 97.69 89 LEU A CA 1
ATOM 702 C C . LEU A 1 89 ? 6.718 -6.906 2.052 1.00 97.69 89 LEU A C 1
ATOM 704 O O . LEU A 1 89 ? 7.848 -6.809 1.581 1.00 97.69 89 LEU A O 1
ATOM 708 N N . VAL A 1 90 ? 5.667 -7.290 1.319 1.00 98.31 90 VAL A N 1
ATOM 709 C CA . VAL A 1 90 ? 5.801 -7.675 -0.093 1.00 98.31 90 VAL A CA 1
ATOM 710 C C . VAL A 1 90 ? 6.279 -6.486 -0.925 1.00 98.31 90 VAL A C 1
ATOM 712 O O . VAL A 1 90 ? 7.206 -6.630 -1.717 1.00 98.31 90 VAL A O 1
ATOM 715 N N . PHE A 1 91 ? 5.705 -5.298 -0.710 1.00 98.38 91 PHE A N 1
ATOM 716 C CA . PHE A 1 91 ? 6.148 -4.075 -1.376 1.00 98.38 91 PHE A CA 1
ATOM 717 C C . PHE A 1 91 ? 7.630 -3.777 -1.102 1.00 98.38 91 PHE A C 1
ATOM 719 O O . PHE A 1 91 ? 8.394 -3.545 -2.035 1.00 98.38 91 PHE A O 1
ATOM 726 N N . GLY A 1 92 ? 8.048 -3.810 0.166 1.00 97.88 92 GLY A N 1
ATOM 727 C CA . GLY A 1 92 ? 9.415 -3.498 0.578 1.00 97.88 92 GLY A CA 1
ATOM 728 C C . GLY A 1 92 ? 10.440 -4.487 0.030 1.00 97.88 92 GLY A C 1
ATOM 729 O O . GLY A 1 92 ? 11.491 -4.065 -0.447 1.00 97.88 92 GLY A O 1
ATOM 730 N N . LEU A 1 93 ? 10.121 -5.786 0.028 1.00 98.38 93 LEU A N 1
ATOM 731 C CA . LEU A 1 93 ? 10.978 -6.811 -0.571 1.00 98.38 93 LEU A CA 1
ATOM 732 C C . LEU A 1 93 ? 11.154 -6.576 -2.074 1.00 98.38 93 LEU A C 1
ATOM 734 O O . LEU A 1 93 ? 12.286 -6.535 -2.546 1.00 98.38 93 LEU A O 1
ATOM 738 N N . LEU A 1 94 ? 10.062 -6.342 -2.810 1.00 98.38 94 LEU A N 1
ATOM 739 C CA . LEU A 1 94 ? 10.128 -6.044 -4.244 1.00 98.38 94 LEU A CA 1
ATOM 740 C C . LEU A 1 94 ? 10.906 -4.754 -4.525 1.00 98.38 94 LEU A C 1
ATOM 742 O O . LEU A 1 94 ? 11.662 -4.703 -5.491 1.00 98.38 94 LEU A O 1
ATOM 746 N N . LEU A 1 95 ? 10.757 -3.727 -3.684 1.00 98.00 95 LEU A N 1
ATOM 747 C CA . LEU A 1 95 ? 11.486 -2.471 -3.844 1.00 98.00 95 LEU A CA 1
ATOM 748 C C . LEU A 1 95 ? 12.988 -2.677 -3.642 1.00 98.00 95 LEU A C 1
ATOM 750 O O . LEU A 1 95 ? 13.773 -2.259 -4.486 1.00 98.00 95 LEU A O 1
ATOM 754 N N . ILE A 1 96 ? 13.393 -3.345 -2.559 1.00 97.62 96 ILE A N 1
ATOM 755 C CA . ILE A 1 96 ? 14.808 -3.613 -2.275 1.00 97.62 96 ILE A CA 1
ATOM 756 C C . ILE A 1 96 ? 15.415 -4.479 -3.380 1.00 97.62 96 ILE A C 1
ATOM 758 O O . ILE A 1 96 ? 16.484 -4.153 -3.887 1.00 97.62 96 ILE A O 1
ATOM 762 N N . THR A 1 97 ? 14.726 -5.542 -3.802 1.00 97.69 97 THR A N 1
ATOM 763 C CA . THR A 1 97 ? 15.179 -6.373 -4.925 1.00 97.69 97 THR A CA 1
ATOM 764 C C . THR A 1 97 ? 15.314 -5.555 -6.206 1.00 97.69 97 THR A C 1
ATOM 766 O O . THR A 1 97 ? 16.314 -5.683 -6.899 1.00 97.69 97 THR A O 1
ATOM 769 N N . GLY A 1 98 ? 14.350 -4.683 -6.501 1.00 96.25 98 GLY A N 1
ATOM 770 C CA . GLY A 1 98 ? 14.381 -3.824 -7.679 1.00 96.25 98 GLY A CA 1
ATOM 771 C C . GLY A 1 98 ? 15.472 -2.749 -7.650 1.00 96.25 98 GLY A C 1
ATOM 772 O O . GLY A 1 98 ? 15.954 -2.352 -8.702 1.00 96.25 98 GLY A O 1
ATOM 773 N N . VAL A 1 99 ? 15.874 -2.275 -6.470 1.00 95.12 99 VAL A N 1
ATOM 774 C CA . VA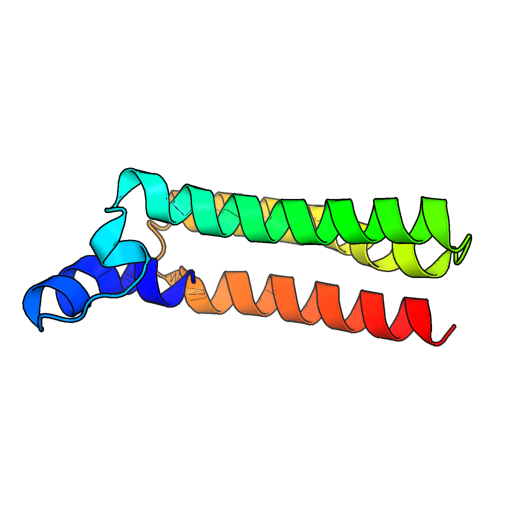L A 1 99 ? 16.980 -1.313 -6.318 1.00 95.12 99 VAL A CA 1
ATOM 775 C C . VAL A 1 99 ? 18.347 -1.991 -6.450 1.00 95.12 99 VAL A C 1
ATOM 777 O O . VAL A 1 99 ? 19.294 -1.355 -6.903 1.00 95.12 99 VAL A O 1
ATOM 780 N N . LEU A 1 100 ? 18.465 -3.255 -6.035 1.00 94.88 100 LEU A N 1
ATOM 781 C CA . LEU A 1 100 ? 19.729 -4.002 -6.033 1.00 94.88 100 LEU A CA 1
ATOM 782 C C . LEU A 1 100 ? 20.025 -4.760 -7.340 1.00 94.88 100 LEU A C 1
ATOM 784 O O . LEU A 1 100 ? 21.153 -5.224 -7.502 1.00 94.88 100 LEU A O 1
ATOM 788 N N . ALA A 1 101 ? 19.032 -4.931 -8.217 1.00 86.44 101 ALA A N 1
ATOM 789 C CA . ALA A 1 101 ? 19.153 -5.618 -9.507 1.00 86.44 101 ALA A CA 1
ATOM 790 C C . ALA A 1 101 ? 19.592 -4.669 -10.631 1.00 86.44 101 ALA A C 1
ATOM 792 O O . ALA A 1 101 ? 20.439 -5.101 -11.445 1.00 86.44 101 ALA A O 1
#

Radius of gyration: 15.45 Å; chains: 1; bounding box: 35×22×42 Å